Protein AF-A0A537H655-F1 (afdb_monomer)

pLDDT: mean 85.07, std 14.42, range [42.5, 95.69]

Secondary structure (DSSP, 8-state):
---------HHHHHHHHHHHHHH---EEEEEEEGGGTEEEEEEPTTS--

Radius of gyration: 11.69 Å; Cα contacts (8 Å, |Δi|>4): 49; chains: 1; bounding box: 29×21×31 Å

Solvent-accessible surface area (backbone atoms only — not comparable to full-atom values): 3209 Å² t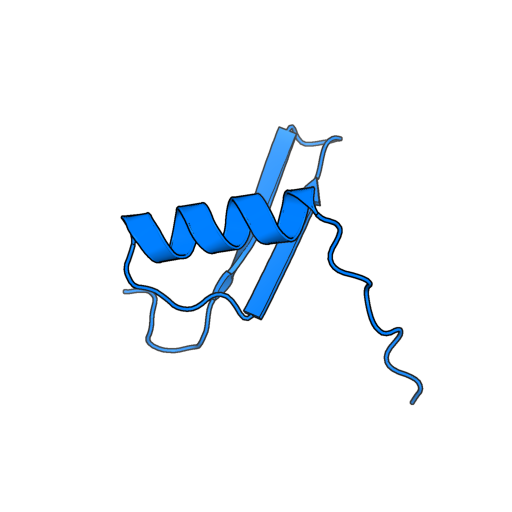otal; per-residue (Å²): 133,86,73,77,78,75,75,77,45,76,63,37,52,51,52,44,54,51,50,28,73,75,69,73,31,58,67,78,45,57,47,81,38,76,92,76,74,45,75,48,74,40,62,45,91,82,57,70,133

Sequence (49 aa):
MLQPKIKLTSEEMKYMALFESITGATTQDCIIDEKLERIIFVAKPGDMG

Mean predicted aligned error: 6.24 Å

Foldseek 3Di:
DPPPPPPCDPVFVVVQVVCCVVQVWHFPGWDQDVVVRDIDTHTDPPSPD

Structure (mmCIF, N/CA/C/O backbone):
data_AF-A0A537H655-F1
#
_entry.id   AF-A0A537H655-F1
#
loop_
_atom_site.group_PDB
_atom_site.id
_atom_site.type_symbol
_atom_site.label_atom_id
_atom_site.label_alt_id
_atom_site.label_comp_id
_atom_site.label_asym_id
_atom_site.label_entity_id
_atom_site.label_seq_id
_atom_site.pdbx_PDB_ins_code
_atom_site.Cartn_x
_atom_site.Cartn_y
_atom_site.Cartn_z
_atom_site.occupancy
_atom_site.B_iso_or_equiv
_atom_site.auth_seq_id
_atom_site.auth_comp_id
_atom_site.auth_asym_id
_atom_site.auth_atom_id
_atom_site.pdbx_PDB_model_num
ATOM 1 N N . MET A 1 1 ? 17.573 7.556 15.730 1.00 42.50 1 MET A N 1
ATOM 2 C CA . MET A 1 1 ? 16.217 7.922 15.274 1.00 42.50 1 MET A CA 1
ATOM 3 C C . MET A 1 1 ? 15.355 6.680 15.396 1.00 42.50 1 MET A C 1
ATOM 5 O O . MET A 1 1 ? 15.572 5.738 14.648 1.00 42.50 1 MET A O 1
ATOM 9 N N . LEU A 1 2 ?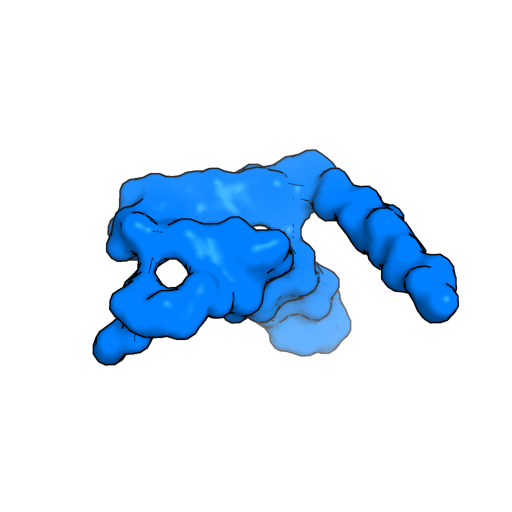 14.488 6.611 16.406 1.00 46.66 2 LEU A N 1
ATOM 10 C CA . LEU A 1 2 ? 13.526 5.515 16.513 1.00 46.66 2 LEU A CA 1
ATOM 11 C C . LEU A 1 2 ? 12.465 5.767 15.446 1.00 46.66 2 LEU A C 1
ATOM 13 O O . LEU A 1 2 ? 11.613 6.628 15.630 1.00 46.66 2 LEU A O 1
ATOM 17 N N . GLN A 1 3 ? 12.559 5.069 14.314 1.00 56.44 3 GLN A N 1
ATOM 18 C CA . GLN A 1 3 ? 11.406 4.923 13.437 1.00 56.44 3 GLN A CA 1
ATOM 19 C C . GLN A 1 3 ? 10.345 4.209 14.281 1.00 56.44 3 GLN A C 1
ATOM 21 O O . GLN A 1 3 ? 10.607 3.080 14.717 1.00 56.44 3 GLN A O 1
ATOM 26 N N . PRO A 1 4 ? 9.201 4.837 14.607 1.00 52.88 4 PRO A N 1
ATOM 27 C CA . PRO A 1 4 ? 8.103 4.070 15.160 1.00 52.88 4 PRO A CA 1
ATOM 28 C C . PRO A 1 4 ? 7.820 2.978 14.130 1.00 52.88 4 PRO A C 1
ATOM 30 O O . PRO A 1 4 ? 7.562 3.278 12.969 1.00 52.88 4 PRO A O 1
ATOM 33 N N . LYS A 1 5 ? 7.962 1.707 14.523 1.00 52.25 5 LYS A N 1
ATOM 34 C CA . LYS A 1 5 ? 7.421 0.594 13.742 1.00 52.25 5 LYS A CA 1
ATOM 35 C C . LYS A 1 5 ? 5.923 0.858 13.677 1.00 52.25 5 LYS A C 1
ATOM 37 O O . LYS A 1 5 ? 5.215 0.540 14.632 1.00 52.25 5 LYS A O 1
ATOM 42 N N . ILE A 1 6 ? 5.478 1.526 12.617 1.00 59.75 6 ILE A N 1
ATOM 43 C CA . ILE A 1 6 ? 4.066 1.685 12.306 1.00 59.75 6 ILE A CA 1
ATOM 44 C C . ILE A 1 6 ? 3.560 0.251 12.207 1.00 59.75 6 ILE A C 1
ATOM 46 O O . ILE A 1 6 ? 4.036 -0.543 11.395 1.00 59.75 6 ILE A O 1
ATOM 50 N N . LYS A 1 7 ? 2.735 -0.147 13.175 1.00 57.50 7 LYS A N 1
ATOM 51 C CA . LYS A 1 7 ? 2.113 -1.462 13.150 1.00 57.50 7 LYS A CA 1
ATOM 52 C C . LYS A 1 7 ? 1.0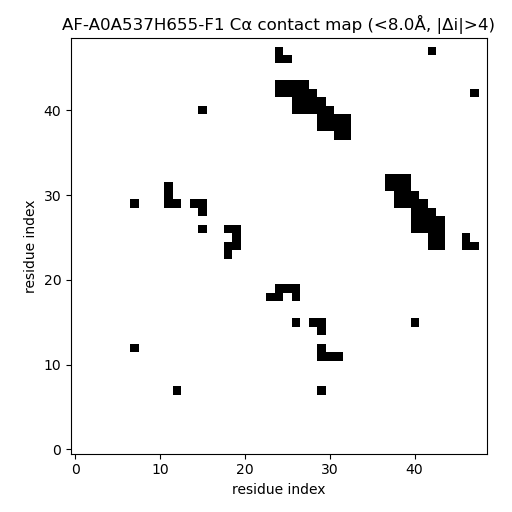69 -1.381 12.055 1.00 57.50 7 LYS A C 1
ATOM 54 O O . LYS A 1 7 ? 0.017 -0.807 12.308 1.00 57.50 7 LYS A O 1
ATOM 59 N N . LEU A 1 8 ? 1.379 -1.944 10.889 1.00 65.19 8 LEU A N 1
ATOM 60 C CA . LEU A 1 8 ? 0.373 -2.204 9.871 1.00 65.19 8 LEU A CA 1
ATOM 61 C C . LEU A 1 8 ? -0.770 -2.964 10.540 1.00 65.19 8 LEU A C 1
ATOM 63 O O . LEU A 1 8 ? -0.586 -4.053 11.099 1.00 65.19 8 LEU A O 1
ATOM 67 N N . THR A 1 9 ? -1.931 -2.336 10.560 1.00 83.38 9 THR A N 1
ATOM 68 C CA . THR A 1 9 ? -3.166 -2.954 11.011 1.00 83.38 9 THR A CA 1
ATOM 69 C C . THR A 1 9 ? -3.541 -4.075 10.041 1.00 83.38 9 THR A C 1
ATOM 71 O O . THR A 1 9 ? -3.121 -4.106 8.881 1.00 83.38 9 THR A O 1
ATOM 74 N N . SER A 1 10 ? -4.347 -5.035 10.500 1.00 87.69 10 SER A N 1
ATOM 75 C CA . SER A 1 10 ? -4.827 -6.121 9.634 1.00 87.69 10 SER A CA 1
ATOM 76 C C . SER A 1 10 ? -5.591 -5.608 8.411 1.00 87.69 10 SER A C 1
ATOM 78 O O . SER A 1 10 ? -5.620 -6.272 7.377 1.00 87.69 10 SER A O 1
ATOM 80 N N . GLU A 1 11 ? -6.209 -4.434 8.529 1.00 90.25 11 GLU A N 1
ATOM 81 C CA . GLU A 1 11 ? -6.943 -3.797 7.446 1.00 90.25 11 GLU A CA 1
ATOM 82 C C . GLU A 1 11 ? -6.007 -3.185 6.396 1.00 90.25 11 GLU A C 1
ATOM 84 O O . GLU A 1 11 ? -6.171 -3.464 5.209 1.00 90.25 11 GLU A O 1
ATOM 89 N N . GLU A 1 12 ? -4.969 -2.459 6.817 1.00 90.56 12 GLU A N 1
ATOM 90 C CA . GLU A 1 12 ? -3.933 -1.944 5.910 1.00 90.56 12 GLU A CA 1
ATOM 91 C C . GLU A 1 12 ? -3.262 -3.088 5.139 1.00 90.56 12 GLU A C 1
ATOM 93 O O . GLU A 1 12 ? -3.157 -3.026 3.915 1.00 90.56 12 GLU A O 1
ATOM 98 N N . MET A 1 13 ? -2.919 -4.195 5.812 1.00 90.94 13 MET A N 1
ATOM 99 C CA . MET A 1 13 ? -2.370 -5.384 5.140 1.00 90.94 13 MET A CA 1
ATOM 100 C C . MET A 1 13 ? -3.335 -5.986 4.110 1.00 90.94 13 MET A C 1
AT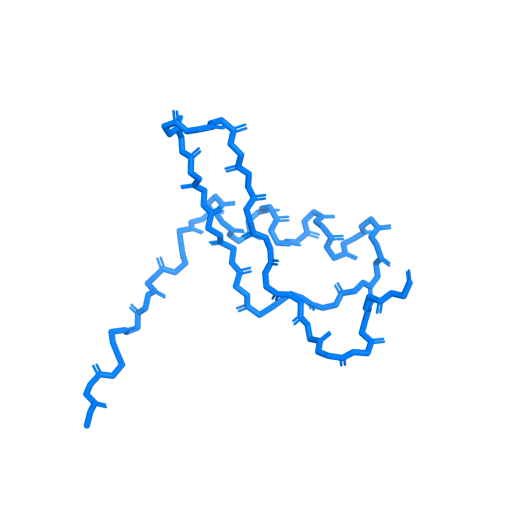OM 102 O O . MET A 1 13 ? -2.903 -6.430 3.045 1.00 90.94 13 MET A O 1
ATOM 106 N N . LYS A 1 14 ? -4.642 -6.001 4.398 1.00 93.50 14 LYS A N 1
ATOM 107 C CA . LYS A 1 14 ? -5.659 -6.499 3.462 1.00 93.50 14 LYS A CA 1
ATOM 108 C C . LYS A 1 14 ? -5.745 -5.616 2.218 1.00 93.50 14 LYS A C 1
ATOM 110 O O . LYS A 1 14 ? -5.818 -6.150 1.111 1.00 93.50 14 LYS A O 1
ATOM 115 N N . TYR A 1 15 ? -5.729 -4.295 2.384 1.00 94.56 15 TYR A N 1
ATOM 116 C CA . TYR A 1 15 ? -5.749 -3.372 1.250 1.00 94.56 15 TYR A CA 1
ATOM 117 C C . TYR A 1 15 ? -4.466 -3.441 0.430 1.00 94.56 15 TYR A C 1
ATOM 119 O O . TYR A 1 15 ? -4.553 -3.447 -0.795 1.00 94.56 15 TYR A O 1
ATOM 127 N N . MET A 1 16 ? -3.303 -3.569 1.075 1.00 93.19 16 MET A N 1
ATOM 128 C CA . MET A 1 16 ? -2.038 -3.810 0.376 1.00 93.19 16 MET A CA 1
ATOM 129 C C . MET A 1 16 ? -2.125 -5.082 -0.467 1.00 93.19 16 MET A C 1
ATOM 131 O O . MET A 1 16 ? -1.966 -5.010 -1.678 1.00 93.19 16 MET A O 1
ATOM 135 N N . ALA A 1 17 ? -2.484 -6.224 0.125 1.00 93.94 17 ALA A N 1
ATOM 136 C CA . ALA A 1 17 ? -2.586 -7.487 -0.610 1.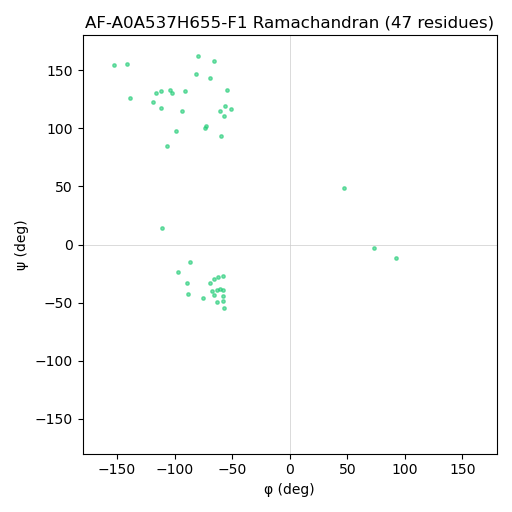00 93.94 17 ALA A CA 1
ATOM 137 C C . ALA A 1 17 ? -3.572 -7.411 -1.789 1.00 93.94 17 ALA A C 1
ATOM 139 O O . ALA A 1 17 ? -3.303 -7.947 -2.865 1.00 93.94 17 ALA A O 1
ATOM 140 N N . LEU A 1 18 ? -4.703 -6.720 -1.608 1.00 95.25 18 LEU A N 1
ATOM 141 C CA . LEU A 1 18 ? -5.668 -6.496 -2.681 1.00 95.25 18 LEU A CA 1
ATOM 142 C C . LEU A 1 18 ? -5.051 -5.668 -3.813 1.00 95.25 18 LEU A C 1
ATOM 144 O O . LEU A 1 18 ? -5.137 -6.065 -4.974 1.00 95.25 18 LEU A O 1
ATOM 148 N N . PHE A 1 19 ? -4.407 -4.553 -3.472 1.00 94.19 19 PHE A N 1
ATOM 149 C CA . PHE A 1 19 ? -3.751 -3.671 -4.428 1.00 94.19 19 PHE A CA 1
ATOM 150 C C . PHE A 1 19 ? -2.682 -4.413 -5.237 1.00 94.19 19 PHE A C 1
ATOM 152 O O . PHE A 1 19 ? -2.706 -4.366 -6.468 1.00 94.19 19 PHE A O 1
ATOM 159 N N . GLU A 1 20 ? -1.802 -5.160 -4.569 1.00 94.00 20 GLU A N 1
ATOM 160 C CA . GLU A 1 20 ? -0.756 -5.951 -5.227 1.00 94.00 20 GLU A CA 1
ATOM 161 C C . GLU A 1 20 ? -1.357 -7.047 -6.123 1.00 94.00 20 GLU A C 1
ATOM 163 O O . GLU A 1 20 ? -0.891 -7.253 -7.241 1.00 94.00 20 GLU A O 1
ATOM 168 N N . SER A 1 21 ? -2.440 -7.708 -5.691 1.00 95.62 21 SER A N 1
ATOM 169 C CA . SER A 1 21 ? -3.099 -8.760 -6.486 1.00 95.62 21 SER A CA 1
ATOM 170 C C . SER A 1 21 ? -3.750 -8.245 -7.773 1.00 95.62 21 SER A C 1
ATOM 172 O O . SER A 1 21 ? -3.844 -8.982 -8.754 1.00 95.62 21 SER A O 1
ATOM 174 N N . ILE A 1 22 ? -4.207 -6.990 -7.769 1.00 94.88 22 ILE A N 1
ATOM 175 C CA . ILE A 1 22 ? -4.890 -6.364 -8.906 1.00 94.88 22 ILE A CA 1
ATOM 176 C C . ILE A 1 22 ? -3.883 -5.711 -9.853 1.00 94.88 22 ILE A C 1
ATOM 178 O O . ILE A 1 22 ? -4.034 -5.803 -11.069 1.00 94.88 22 ILE A O 1
ATOM 182 N N . THR A 1 23 ? -2.880 -5.025 -9.305 1.00 92.88 23 THR A N 1
ATOM 183 C CA . THR A 1 23 ? -1.963 -4.181 -10.086 1.00 92.88 23 THR A CA 1
ATOM 184 C C . THR A 1 23 ? -0.659 -4.884 -10.452 1.00 92.88 23 THR A C 1
ATOM 186 O O . THR A 1 23 ? -0.004 -4.486 -11.410 1.00 92.88 23 THR A O 1
ATOM 189 N N . GLY A 1 24 ? -0.258 -5.910 -9.696 1.00 91.62 24 GLY A N 1
ATOM 190 C CA . GLY A 1 24 ? 1.067 -6.527 -9.795 1.00 91.62 24 GLY A CA 1
ATOM 191 C C . GLY A 1 24 ? 2.205 -5.670 -9.224 1.00 91.62 24 GLY A C 1
ATOM 192 O O . GLY A 1 24 ? 3.346 -6.128 -9.197 1.00 91.62 24 GLY A O 1
ATOM 193 N N . ALA A 1 25 ? 1.915 -4.452 -8.759 1.00 92.62 25 ALA A N 1
ATOM 194 C CA . ALA A 1 25 ? 2.882 -3.563 -8.131 1.00 92.62 25 ALA A CA 1
ATOM 195 C C . ALA A 1 25 ? 3.099 -3.932 -6.664 1.00 92.62 25 ALA A C 1
ATOM 197 O O . ALA A 1 25 ? 2.157 -4.336 -5.989 1.00 92.62 25 ALA A O 1
ATOM 198 N N . THR A 1 26 ? 4.314 -3.736 -6.147 1.00 90.94 26 THR A N 1
ATOM 199 C CA . THR A 1 26 ? 4.626 -3.964 -4.732 1.00 90.94 26 THR A CA 1
ATOM 200 C C . THR A 1 26 ? 4.416 -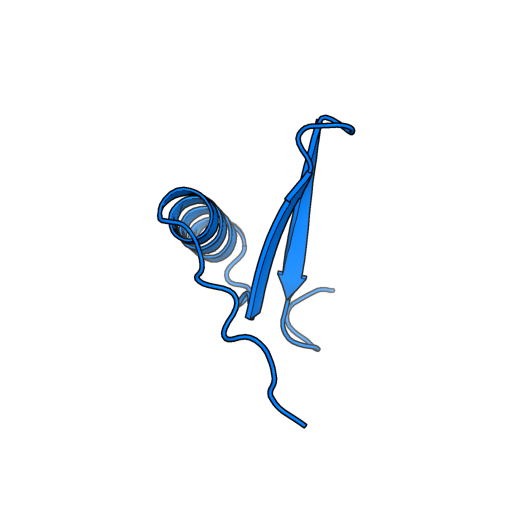2.691 -3.917 1.00 90.94 26 THR A C 1
ATOM 202 O O . THR A 1 26 ? 4.940 -1.616 -4.241 1.00 90.94 26 THR A O 1
ATOM 205 N N . THR A 1 27 ? 3.722 -2.821 -2.791 1.00 91.31 27 THR A N 1
ATOM 206 C CA . THR A 1 27 ? 3.432 -1.711 -1.881 1.00 91.31 27 THR A CA 1
ATOM 207 C C . THR A 1 27 ? 4.323 -1.784 -0.641 1.00 91.31 27 THR A C 1
ATOM 209 O O . THR A 1 27 ? 4.485 -2.833 -0.026 1.00 91.31 27 THR A O 1
ATOM 212 N N . GLN A 1 28 ? 4.925 -0.662 -0.256 1.00 89.75 28 GLN A N 1
ATOM 213 C CA . GLN A 1 28 ? 5.733 -0.538 0.960 1.00 89.75 28 GLN A CA 1
ATOM 214 C C . GLN A 1 28 ? 4.902 -0.145 2.180 1.00 89.75 28 GLN A C 1
ATOM 216 O O . GLN A 1 28 ? 5.237 -0.555 3.287 1.00 89.75 28 GLN A O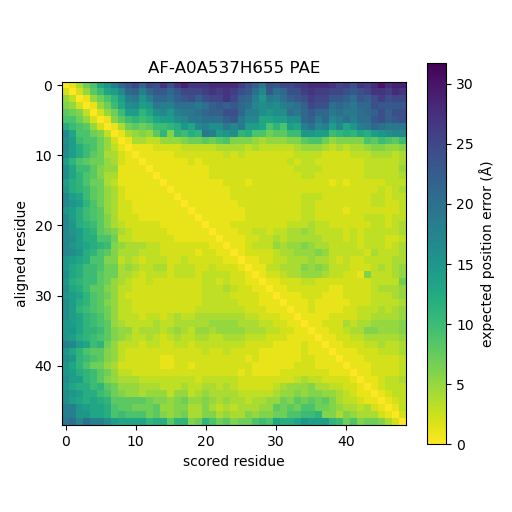 1
ATOM 221 N N . ASP A 1 29 ? 3.853 0.653 1.979 1.00 89.31 29 ASP A N 1
ATOM 222 C CA . ASP A 1 29 ? 3.023 1.169 3.065 1.00 89.31 29 ASP A CA 1
ATOM 223 C C . ASP A 1 29 ? 1.592 1.460 2.592 1.00 89.31 29 ASP A C 1
ATOM 225 O O . ASP A 1 29 ? 1.359 1.738 1.409 1.00 89.31 29 ASP A O 1
ATOM 229 N N . CYS A 1 30 ? 0.643 1.419 3.520 1.00 90.94 30 CYS A N 1
ATOM 230 C CA . CYS A 1 30 ? -0.759 1.733 3.279 1.00 90.94 30 CYS A CA 1
ATOM 231 C C . CYS A 1 30 ? -1.297 2.556 4.439 1.00 90.94 30 CYS A C 1
ATOM 233 O O . CYS A 1 30 ? -1.233 2.131 5.587 1.00 90.94 30 CYS A O 1
ATOM 235 N N . ILE A 1 31 ? -1.868 3.711 4.115 1.00 91.69 31 ILE A N 1
ATOM 236 C CA . ILE A 1 31 ? -2.452 4.631 5.086 1.00 91.69 31 ILE A CA 1
ATOM 237 C C . ILE A 1 31 ? -3.934 4.779 4.759 1.00 91.69 31 ILE A C 1
ATOM 239 O O . ILE A 1 31 ? -4.296 5.185 3.651 1.00 91.69 31 ILE A O 1
ATOM 243 N N . ILE A 1 32 ? -4.784 4.476 5.735 1.00 91.62 32 ILE A N 1
ATOM 244 C CA . ILE A 1 32 ? -6.231 4.687 5.645 1.00 91.62 32 ILE A CA 1
ATOM 245 C C . ILE A 1 32 ? -6.547 6.061 6.250 1.00 91.62 32 ILE A C 1
ATOM 247 O O . ILE A 1 32 ? -6.341 6.295 7.440 1.00 91.62 32 ILE A O 1
ATOM 251 N N . ASP A 1 33 ? -7.028 6.988 5.424 1.00 91.88 33 ASP A N 1
ATOM 252 C CA . ASP A 1 33 ? -7.423 8.340 5.826 1.00 91.88 33 ASP A CA 1
ATOM 253 C C . ASP A 1 33 ? -8.952 8.436 5.826 1.00 91.88 33 ASP A C 1
ATOM 255 O O . ASP A 1 33 ? -9.576 8.857 4.850 1.00 91.88 33 ASP A O 1
ATOM 259 N N . GLU A 1 34 ? -9.561 8.020 6.939 1.00 92.25 34 GLU A N 1
ATOM 260 C CA . GLU A 1 34 ? -11.021 8.021 7.113 1.00 92.25 34 GLU A CA 1
ATOM 261 C C . GLU A 1 34 ? -11.626 9.430 7.049 1.00 92.25 34 GLU A C 1
ATOM 263 O O . GLU A 1 34 ? -12.775 9.594 6.652 1.00 92.25 34 GLU A O 1
ATOM 268 N N . LYS A 1 35 ? -10.861 10.471 7.408 1.00 95.69 35 LYS A N 1
ATOM 269 C CA . LYS A 1 35 ? -11.361 11.857 7.427 1.00 95.69 35 LYS A CA 1
ATOM 270 C C . LYS A 1 35 ? -11.620 12.399 6.029 1.00 95.69 35 LYS A C 1
ATOM 272 O O . LYS A 1 35 ? -12.489 13.248 5.858 1.00 95.69 35 LYS A O 1
ATOM 277 N N . LEU A 1 36 ? -10.810 11.964 5.069 1.00 95.44 36 LEU A N 1
ATOM 278 C CA . LEU A 1 36 ? -10.896 12.368 3.668 1.00 95.44 36 LEU A CA 1
ATOM 279 C C . LEU A 1 36 ? -11.367 11.218 2.768 1.00 95.44 36 LEU A C 1
ATOM 281 O O . LEU A 1 36 ? -11.220 11.319 1.553 1.00 95.44 36 LEU A O 1
ATOM 285 N N . GLU A 1 37 ? -11.899 10.146 3.366 1.00 94.31 37 GLU A N 1
ATOM 286 C CA . GLU A 1 37 ? -12.444 8.960 2.693 1.00 94.31 37 GLU A CA 1
ATOM 287 C C . GLU A 1 37 ? -11.529 8.411 1.586 1.00 94.31 37 GLU A C 1
ATOM 289 O O . GLU A 1 37 ? -11.951 8.162 0.455 1.00 94.31 37 GLU A O 1
ATOM 294 N N . ARG A 1 38 ? -10.239 8.236 1.893 1.00 94.19 38 ARG A N 1
ATOM 295 C CA . ARG A 1 38 ? -9.247 7.779 0.909 1.00 94.19 38 ARG A CA 1
ATOM 296 C C . ARG A 1 38 ? -8.229 6.815 1.499 1.00 94.19 38 ARG A C 1
ATOM 298 O O . ARG A 1 38 ? -7.927 6.847 2.688 1.00 94.19 38 ARG A O 1
ATOM 305 N N . ILE A 1 39 ? -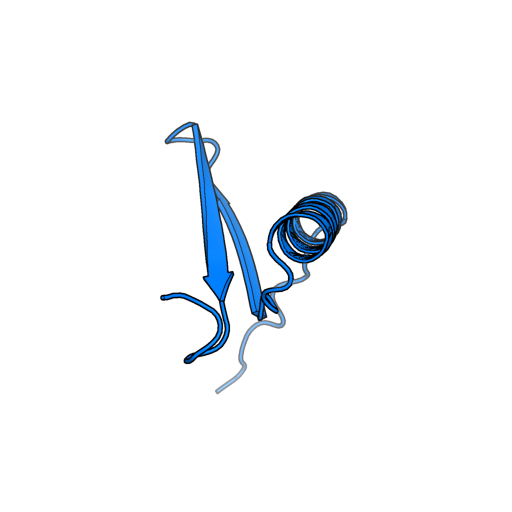7.651 5.999 0.623 1.00 93.19 39 ILE A N 1
ATOM 306 C CA . ILE A 1 39 ? -6.549 5.093 0.948 1.00 93.19 39 ILE A CA 1
ATOM 307 C C . ILE A 1 39 ? -5.329 5.527 0.143 1.00 93.19 39 ILE A C 1
ATOM 309 O O . ILE A 1 39 ? -5.419 5.761 -1.064 1.00 93.19 39 ILE A O 1
ATOM 313 N N . ILE A 1 40 ? -4.196 5.668 0.822 1.00 93.88 40 ILE A N 1
ATO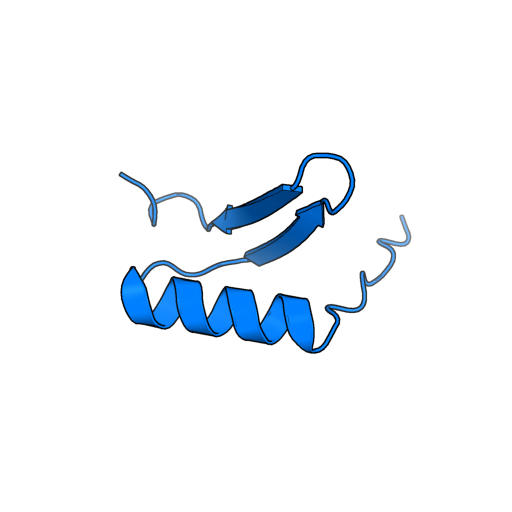M 314 C CA . ILE A 1 40 ? -2.940 6.129 0.238 1.00 93.88 40 ILE A CA 1
ATOM 315 C C . ILE A 1 40 ? -1.961 4.959 0.250 1.00 93.88 40 ILE A C 1
ATOM 317 O O . ILE A 1 40 ? -1.585 4.472 1.315 1.00 93.88 40 ILE A O 1
ATOM 321 N N . PHE A 1 41 ? -1.536 4.530 -0.937 1.00 93.50 41 PHE A N 1
ATOM 322 C CA . PHE A 1 41 ? -0.560 3.459 -1.119 1.00 93.50 41 PHE A CA 1
ATOM 323 C C . PHE A 1 41 ? 0.812 4.045 -1.449 1.00 93.50 41 PHE A C 1
ATOM 325 O O . PHE A 1 41 ? 0.946 4.873 -2.353 1.00 93.50 41 PHE A O 1
ATOM 332 N N . VAL A 1 42 ? 1.845 3.594 -0.741 1.00 92.25 42 VAL A N 1
ATOM 333 C CA . VAL A 1 42 ? 3.238 3.944 -1.037 1.00 92.25 42 VAL A CA 1
ATOM 334 C C . VAL A 1 42 ? 3.854 2.800 -1.830 1.00 92.25 42 VAL A C 1
ATOM 336 O O . VAL A 1 42 ? 4.268 1.797 -1.257 1.00 92.25 42 VAL A O 1
ATOM 339 N N . ALA A 1 43 ? 3.904 2.926 -3.153 1.00 90.50 43 ALA A N 1
ATOM 340 C CA . ALA A 1 43 ? 4.491 1.913 -4.030 1.00 90.50 43 ALA A CA 1
ATOM 341 C C . ALA A 1 43 ? 6.026 1.994 -4.081 1.00 90.50 43 ALA A C 1
ATOM 343 O O . ALA A 1 43 ? 6.632 3.016 -3.732 1.00 90.50 43 ALA A O 1
ATOM 344 N N . LYS A 1 44 ? 6.685 0.923 -4.535 1.00 87.19 44 LYS A N 1
ATOM 345 C CA . LYS A 1 44 ? 8.111 0.997 -4.878 1.00 87.19 44 LYS A CA 1
ATOM 346 C C . LYS A 1 44 ? 8.329 1.845 -6.138 1.00 87.19 44 LYS A C 1
ATOM 348 O O . LYS A 1 44 ? 7.524 1.786 -7.068 1.00 87.19 44 LYS A O 1
ATOM 353 N N . PRO A 1 45 ? 9.423 2.626 -6.199 1.00 87.44 45 PRO A N 1
ATOM 354 C CA . PRO A 1 45 ? 9.810 3.296 -7.434 1.00 87.44 45 PRO A CA 1
ATOM 355 C C . PRO A 1 45 ? 9.937 2.287 -8.581 1.00 87.44 45 PRO A C 1
ATOM 357 O O . PRO A 1 45 ? 10.583 1.255 -8.412 1.00 87.44 45 PRO A O 1
ATOM 360 N N . GLY A 1 46 ? 9.348 2.602 -9.735 1.00 87.00 46 GLY A N 1
ATOM 361 C CA . GLY A 1 46 ? 9.372 1.742 -10.923 1.00 87.00 46 GLY A CA 1
ATOM 362 C C . GLY A 1 46 ? 8.190 0.777 -11.058 1.00 87.00 46 GLY A C 1
ATOM 363 O O . GLY A 1 46 ? 8.001 0.248 -12.147 1.00 87.00 46 GLY A O 1
ATOM 364 N N . ASP A 1 47 ? 7.370 0.604 -10.017 1.00 84.94 47 ASP A N 1
ATOM 365 C CA . ASP A 1 47 ? 6.161 -0.234 -10.091 1.00 84.94 47 ASP A CA 1
ATOM 366 C C . ASP A 1 47 ? 4.929 0.532 -10.612 1.00 84.94 47 ASP A C 1
ATOM 368 O O . ASP A 1 47 ? 3.929 -0.075 -10.984 1.00 84.94 47 ASP A O 1
ATOM 372 N N . MET A 1 48 ? 4.994 1.866 -10.636 1.00 81.50 48 MET A N 1
ATOM 373 C CA . MET A 1 48 ? 3.942 2.748 -11.153 1.00 81.50 48 MET A CA 1
ATOM 374 C C . MET A 1 48 ? 4.437 3.439 -12.424 1.00 81.50 48 MET A C 1
ATOM 376 O O . MET A 1 48 ? 5.542 3.992 -12.420 1.00 81.50 48 MET A O 1
ATOM 380 N N . GLY A 1 49 ? 3.621 3.423 -13.481 1.00 75.69 49 GLY A N 1
ATOM 381 C CA . GLY A 1 49 ? 3.918 3.997 -14.797 1.00 75.69 49 GLY A CA 1
ATOM 382 C C . GLY A 1 49 ? 2.698 4.628 -15.443 1.00 75.69 49 GLY A C 1
ATOM 383 O O . GLY A 1 49 ? 1.576 4.146 -15.170 1.00 75.69 49 GLY A O 1
#

Nearest PDB structures (foldseek):
  2cy1-assembly1_A  TM=9.422E-01  e=6.760E-03  Aeropyrum pernix K1
  6bu2-assembly1_A  TM=4.929E-01  e=4.801E+00  Mycobacterium tuberculosis H37Rv
  6xbr-assembly1_A-2  TM=5.401E-01  e=7.177E+00  Streptomyces coelicolor A3(2)
  6xbv-assembly1_A-2  TM=5.216E-01  e=9.383E+00  Streptomyces coelicolor A3(2)